Protein AF-A0AAX2KK30-F1 (afdb_monomer_lite)

Sequence (105 aa):
MNSFFEQYHPVFEVVCRILGNGWRVNTLDDCPSRIKLTSPQFKNYSVHIRMEKDRFSVVGSVDSRSWSSPYHVCTLSRKRNPVDIAANIERKNFAKCFAGGVTGD

Organism: Escherichia coli (NCBI:txid562)

Radius of gyration: 13.64 Å; chains: 1; bounding box: 35×28×43 Å

pLDDT: mean 76.0, std 16.54, range [33.81, 93.19]

Structure (mmCIF, N/CA/C/O backbone):
data_AF-A0AAX2KK30-F1
#
_entry.id   AF-A0AAX2KK30-F1
#
loop_
_atom_site.group_PDB
_atom_site.id
_atom_site.type_symbol
_atom_site.label_atom_id
_atom_site.label_alt_id
_atom_site.label_comp_id
_atom_site.label_asym_id
_atom_site.label_entity_id
_atom_site.label_seq_id
_atom_site.pdbx_PDB_ins_code
_atom_site.Cartn_x
_atom_site.Cartn_y
_atom_site.Cartn_z
_atom_site.occupancy
_atom_site.B_iso_or_equiv
_atom_site.auth_seq_id
_atom_site.auth_comp_id
_atom_site.auth_asym_id
_atom_site.auth_atom_id
_atom_site.pdbx_PDB_model_num
ATOM 1 N N . MET A 1 1 ? -5.351 -1.274 23.376 1.00 49.28 1 MET A N 1
ATOM 2 C CA . MET A 1 1 ? -5.637 -0.472 22.167 1.00 49.28 1 MET A CA 1
ATOM 3 C C . MET A 1 1 ? -4.765 -1.038 21.072 1.00 49.28 1 MET A C 1
ATOM 5 O O . MET A 1 1 ? -3.564 -1.075 21.284 1.00 49.28 1 MET A O 1
ATOM 9 N N . ASN A 1 2 ? -5.345 -1.520 19.975 1.00 65.19 2 ASN A N 1
ATOM 10 C CA . ASN A 1 2 ? -4.544 -2.023 18.860 1.00 65.19 2 ASN A CA 1
ATOM 11 C C . ASN A 1 2 ? -4.036 -0.823 18.060 1.00 65.19 2 ASN A C 1
ATOM 13 O O . ASN A 1 2 ? -4.813 0.087 17.753 1.00 65.19 2 ASN A O 1
ATOM 17 N N . SER A 1 3 ? -2.745 -0.804 17.755 1.00 80.38 3 SER A N 1
ATOM 18 C CA . SER A 1 3 ? -2.130 0.248 16.947 1.00 80.38 3 SER A CA 1
ATOM 19 C C . SER A 1 3 ? -2.702 0.230 15.525 1.00 80.38 3 SER A C 1
ATOM 21 O O . SER A 1 3 ? -3.164 -0.810 15.051 1.00 80.38 3 SER A O 1
ATOM 23 N N . PHE A 1 4 ? -2.647 1.359 14.807 1.00 85.00 4 PHE A N 1
ATOM 24 C CA . PHE A 1 4 ? -3.073 1.416 13.399 1.00 85.00 4 PHE A CA 1
ATOM 25 C C . PHE A 1 4 ? -2.390 0.320 12.570 1.00 85.00 4 PHE A C 1
ATOM 27 O O . PHE A 1 4 ? -3.049 -0.380 11.801 1.00 85.00 4 PHE A O 1
ATOM 34 N N . PHE A 1 5 ? -1.085 0.136 12.787 1.00 84.94 5 PHE A N 1
ATOM 35 C CA . PHE A 1 5 ? -0.326 -0.947 12.182 1.00 84.94 5 PHE A CA 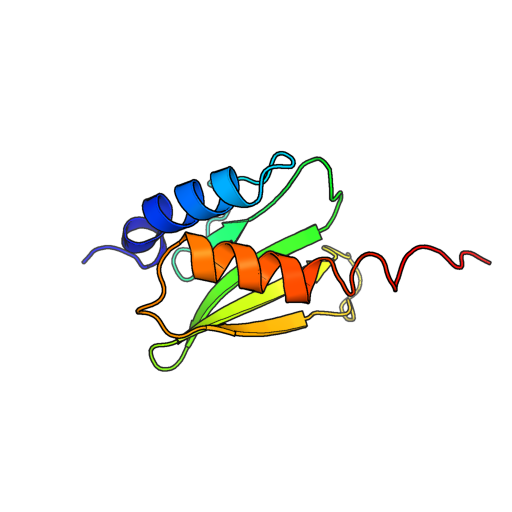1
ATOM 36 C C . PHE A 1 5 ? -0.942 -2.319 12.489 1.00 84.94 5 PHE A C 1
ATOM 38 O O . PHE A 1 5 ? -1.328 -3.014 11.562 1.00 84.94 5 PHE A O 1
ATOM 45 N N . GLU A 1 6 ? -1.134 -2.688 13.757 1.00 84.50 6 GLU A N 1
ATOM 46 C CA . GLU A 1 6 ? -1.685 -4.000 14.142 1.00 84.50 6 GLU A CA 1
ATOM 47 C C . GLU A 1 6 ? -3.084 -4.255 13.568 1.00 84.50 6 GLU A C 1
ATOM 49 O O . GLU A 1 6 ? -3.391 -5.361 13.126 1.00 84.50 6 GLU A O 1
ATOM 54 N N . GLN A 1 7 ? -3.933 -3.225 13.537 1.00 88.00 7 GLN A N 1
ATOM 55 C CA . GLN A 1 7 ? -5.300 -3.344 13.039 1.00 88.00 7 GLN A CA 1
ATOM 56 C C . GLN A 1 7 ? -5.357 -3.584 11.525 1.00 88.00 7 GLN A C 1
ATOM 58 O O . GLN A 1 7 ? -6.190 -4.362 11.057 1.00 88.00 7 GLN A O 1
ATOM 63 N N . TYR A 1 8 ? -4.512 -2.901 10.751 1.00 88.62 8 TYR A N 1
ATOM 64 C CA . TYR A 1 8 ? -4.602 -2.912 9.290 1.00 88.62 8 TYR A CA 1
ATOM 65 C C . TYR A 1 8 ? -3.495 -3.708 8.599 1.00 88.62 8 TYR A C 1
ATOM 67 O O . TYR A 1 8 ? -3.629 -3.989 7.410 1.00 88.62 8 TYR A O 1
ATOM 75 N N . HIS A 1 9 ? -2.456 -4.139 9.315 1.00 89.19 9 HIS A N 1
ATOM 76 C CA . HIS A 1 9 ? -1.409 -5.024 8.802 1.00 89.19 9 HIS A CA 1
ATOM 77 C C . HIS A 1 9 ? -1.970 -6.208 7.997 1.00 89.19 9 HIS A C 1
ATOM 79 O O . HIS A 1 9 ? -1.634 -6.304 6.816 1.00 89.19 9 HIS A O 1
ATOM 85 N N . PRO A 1 10 ? -2.888 -7.047 8.531 1.00 90.44 10 PRO A N 1
ATOM 86 C CA . PRO A 1 10 ? -3.410 -8.187 7.771 1.00 90.44 10 PRO A CA 1
ATOM 87 C C . PRO A 1 10 ? -4.175 -7.764 6.508 1.00 90.44 10 PRO A C 1
ATOM 89 O O . PRO A 1 10 ? -4.132 -8.455 5.492 1.00 90.44 10 PRO A O 1
ATOM 92 N N . VAL A 1 11 ? -4.844 -6.605 6.529 1.00 90.75 11 VAL A N 1
ATOM 93 C CA . VAL A 1 11 ? -5.537 -6.062 5.349 1.00 90.75 11 VAL A CA 1
ATOM 94 C C . VAL A 1 11 ? -4.523 -5.696 4.268 1.00 90.75 11 VAL A C 1
ATOM 96 O O . VAL A 1 11 ? -4.698 -6.065 3.107 1.00 90.75 11 VAL A O 1
ATOM 99 N N . PHE A 1 12 ? -3.450 -4.997 4.639 1.00 90.44 12 PHE A N 1
ATOM 100 C CA . PHE A 1 12 ? -2.434 -4.561 3.687 1.00 90.44 12 PHE A CA 1
ATOM 101 C C . PHE A 1 12 ? -1.521 -5.695 3.211 1.00 90.44 12 PHE A C 1
ATOM 103 O O . PHE A 1 12 ? -1.056 -5.639 2.076 1.00 90.44 12 PHE A O 1
ATOM 110 N N . GLU A 1 13 ? -1.344 -6.767 3.984 1.00 92.00 13 GLU A N 1
ATOM 111 C CA . GLU A 1 13 ? -0.726 -7.997 3.477 1.00 92.00 13 GLU A CA 1
ATOM 112 C C . GLU A 1 13 ? -1.541 -8.617 2.336 1.00 92.00 13 GLU A C 1
ATOM 114 O O . GLU A 1 13 ? -0.976 -9.010 1.314 1.00 92.00 13 GLU A O 1
ATOM 119 N N . VAL A 1 14 ? -2.871 -8.665 2.467 1.00 92.56 14 VAL A N 1
ATOM 120 C CA . VAL A 1 14 ? -3.754 -9.135 1.387 1.00 92.56 14 VAL A CA 1
ATOM 121 C C . VAL A 1 14 ? -3.678 -8.199 0.181 1.00 92.56 14 VAL A C 1
ATOM 123 O O . VAL A 1 14 ? -3.539 -8.674 -0.943 1.00 92.56 14 VAL A O 1
ATOM 126 N N . VAL A 1 15 ? -3.695 -6.878 0.396 1.00 90.31 15 VAL A N 1
ATOM 127 C CA . VAL A 1 15 ? -3.503 -5.881 -0.675 1.00 90.31 15 VAL A CA 1
ATOM 128 C C . VAL A 1 15 ? -2.185 -6.119 -1.415 1.00 90.31 15 VAL A C 1
ATOM 130 O O . VAL A 1 15 ? -2.185 -6.163 -2.640 1.00 90.31 15 VAL A O 1
ATOM 133 N N . CYS A 1 16 ? -1.075 -6.325 -0.703 1.00 91.06 16 CYS A N 1
ATOM 134 C CA . CYS A 1 16 ? 0.227 -6.632 -1.296 1.00 91.06 16 CYS A CA 1
ATOM 135 C C . CYS A 1 16 ? 0.209 -7.909 -2.143 1.00 91.06 16 CYS A C 1
ATOM 137 O O . CYS A 1 16 ? 0.767 -7.923 -3.238 1.00 91.06 16 CYS A O 1
ATOM 139 N N . ARG A 1 17 ? -0.467 -8.965 -1.672 1.00 90.75 17 ARG A N 1
ATOM 140 C CA . ARG A 1 17 ? -0.635 -10.205 -2.447 1.00 90.75 17 ARG A CA 1
ATOM 141 C C . ARG A 1 17 ? -1.429 -9.971 -3.732 1.00 90.75 17 ARG A C 1
ATOM 143 O O . ARG A 1 17 ? -1.059 -10.525 -4.759 1.00 90.75 17 ARG A O 1
ATOM 150 N N . ILE A 1 18 ? -2.472 -9.138 -3.683 1.00 90.69 18 ILE A N 1
ATOM 151 C CA . ILE A 1 18 ? -3.290 -8.781 -4.855 1.00 90.69 18 ILE A CA 1
ATOM 152 C C . ILE A 1 18 ? -2.491 -7.921 -5.842 1.00 90.69 18 ILE A C 1
ATOM 154 O O . ILE A 1 18 ? -2.533 -8.182 -7.038 1.00 90.69 18 ILE A O 1
ATOM 158 N N . LEU A 1 19 ? -1.736 -6.932 -5.350 1.00 87.31 19 LEU A N 1
ATOM 159 C CA . LEU A 1 19 ? -0.852 -6.093 -6.172 1.00 87.31 19 LEU A CA 1
ATOM 160 C C . LEU A 1 19 ? 0.244 -6.906 -6.881 1.00 87.31 19 LEU A C 1
ATOM 162 O O . LEU A 1 19 ? 0.793 -6.460 -7.889 1.00 87.31 19 LEU A O 1
ATOM 166 N N . GLY A 1 20 ? 0.598 -8.074 -6.339 1.00 87.38 20 GLY A N 1
ATOM 167 C CA . GLY A 1 20 ? 1.627 -8.938 -6.897 1.00 87.38 20 GLY A CA 1
ATOM 168 C C . GLY A 1 20 ? 3.001 -8.268 -6.893 1.00 87.38 20 GLY A C 1
ATOM 169 O O . GLY A 1 20 ? 3.332 -7.489 -6.003 1.00 87.38 20 GLY A O 1
ATOM 170 N N . ASN A 1 21 ? 3.842 -8.597 -7.873 1.00 85.31 21 ASN A N 1
ATOM 171 C CA . ASN A 1 21 ? 5.130 -7.937 -8.124 1.00 85.31 21 ASN A CA 1
ATOM 172 C C . ASN A 1 21 ? 6.074 -7.806 -6.912 1.00 85.31 21 ASN A C 1
ATOM 174 O O . ASN A 1 21 ? 6.869 -6.872 -6.817 1.00 85.31 21 ASN A O 1
ATOM 178 N N . GLY A 1 22 ? 5.989 -8.739 -5.960 1.00 87.88 22 GLY A N 1
ATOM 179 C CA . GLY A 1 22 ? 6.813 -8.728 -4.753 1.00 87.88 22 GLY A CA 1
ATOM 180 C C . GLY A 1 22 ? 6.488 -7.607 -3.763 1.00 87.88 22 GLY A C 1
ATOM 181 O O . GLY A 1 22 ? 7.311 -7.357 -2.885 1.00 87.88 22 GLY A O 1
ATOM 182 N N . TRP A 1 23 ? 5.331 -6.944 -3.876 1.00 91.19 23 TRP A N 1
ATOM 183 C CA . TRP A 1 23 ? 4.866 -5.996 -2.864 1.00 91.19 23 TRP A CA 1
ATOM 184 C C . TRP A 1 23 ? 4.744 -6.673 -1.499 1.00 91.19 23 TRP A C 1
ATOM 186 O O . TRP A 1 23 ? 4.221 -7.783 -1.385 1.00 91.19 23 TRP A O 1
ATOM 196 N N . ARG A 1 24 ? 5.247 -6.009 -0.459 1.00 93.19 24 ARG A N 1
ATOM 197 C CA . ARG A 1 24 ? 5.228 -6.476 0.930 1.00 93.19 24 ARG A CA 1
ATOM 198 C C . ARG A 1 24 ? 5.019 -5.305 1.876 1.00 93.19 24 ARG A C 1
ATOM 200 O O . ARG A 1 24 ? 5.431 -4.183 1.585 1.00 93.19 24 ARG A O 1
ATOM 207 N N . VAL A 1 25 ? 4.417 -5.591 3.026 1.00 92.81 25 VAL A N 1
ATOM 208 C CA . VAL A 1 25 ? 4.416 -4.664 4.157 1.00 92.81 25 VAL A CA 1
ATOM 209 C C . VAL A 1 25 ? 5.822 -4.648 4.756 1.00 92.81 25 VAL A C 1
ATOM 211 O O . VAL A 1 25 ? 6.397 -5.697 5.044 1.00 92.81 25 VAL A O 1
ATOM 214 N N . ASN A 1 26 ? 6.393 -3.460 4.915 1.00 89.62 26 ASN A N 1
ATOM 215 C CA . ASN A 1 26 ? 7.669 -3.271 5.579 1.00 89.62 26 ASN A CA 1
ATOM 216 C C . ASN A 1 26 ? 7.463 -3.302 7.096 1.00 89.62 26 ASN A C 1
ATOM 218 O O . ASN A 1 26 ? 6.960 -2.343 7.676 1.00 89.62 26 ASN A O 1
ATOM 222 N N . THR A 1 27 ? 7.880 -4.394 7.727 1.00 85.81 27 THR A N 1
ATOM 223 C CA . THR A 1 27 ? 7.817 -4.582 9.183 1.00 85.81 27 THR A CA 1
ATOM 224 C C . THR A 1 27 ? 8.999 -3.956 9.924 1.00 85.81 27 THR A C 1
ATOM 226 O O . THR A 1 27 ? 8.976 -3.889 11.147 1.00 85.81 27 THR A O 1
ATOM 229 N N . LEU A 1 28 ? 10.024 -3.485 9.201 1.00 84.94 28 LEU A N 1
ATOM 230 C CA . LEU A 1 28 ? 11.168 -2.763 9.773 1.00 84.94 28 LEU A CA 1
ATOM 231 C C . LEU A 1 28 ? 10.877 -1.271 9.989 1.00 84.94 28 LEU A C 1
ATOM 233 O O . LEU A 1 28 ? 11.712 -0.560 10.540 1.00 84.94 28 LEU A O 1
ATOM 237 N N . ASP A 1 29 ? 9.739 -0.776 9.494 1.00 81.75 29 ASP A N 1
ATOM 238 C CA . ASP A 1 29 ? 9.313 0.601 9.728 1.00 81.75 29 ASP A CA 1
ATOM 239 C C . ASP A 1 29 ? 8.864 0.744 11.188 1.00 81.75 29 ASP A C 1
ATOM 241 O O . ASP A 1 29 ? 7.903 0.102 11.602 1.00 81.75 29 ASP A O 1
ATOM 245 N N . ASP A 1 30 ? 9.546 1.583 11.970 1.00 78.62 30 ASP A N 1
ATOM 246 C CA . ASP A 1 30 ? 9.278 1.734 13.409 1.00 78.62 30 ASP A CA 1
ATOM 247 C C . ASP A 1 30 ? 8.052 2.608 13.715 1.00 78.62 30 ASP A C 1
ATOM 249 O O . ASP A 1 30 ? 7.745 2.878 14.872 1.00 78.62 30 ASP A O 1
ATOM 253 N N . CYS A 1 31 ? 7.348 3.078 12.684 1.00 82.31 31 CYS A N 1
ATOM 254 C CA . CYS A 1 31 ? 6.381 4.153 12.791 1.00 82.31 31 CYS A CA 1
ATOM 255 C C . CYS A 1 31 ? 4.948 3.581 12.899 1.00 82.31 31 CYS A C 1
ATOM 257 O O . CYS A 1 31 ? 4.322 3.275 11.881 1.00 82.31 31 CYS A O 1
ATOM 259 N N . PRO A 1 32 ? 4.359 3.463 14.110 1.00 79.25 32 PRO A N 1
ATOM 260 C CA . PRO A 1 32 ? 3.118 2.703 14.337 1.00 79.25 32 PRO A CA 1
ATOM 261 C C . PRO A 1 32 ? 1.862 3.357 13.739 1.00 79.25 32 PRO A C 1
ATOM 263 O O . PRO A 1 32 ? 0.795 2.739 13.675 1.00 79.25 32 PRO A O 1
ATOM 266 N N . SER A 1 33 ? 1.969 4.623 13.326 1.00 84.06 33 SER A N 1
ATOM 267 C CA . SER A 1 33 ? 0.894 5.432 12.743 1.00 84.06 33 SER A CA 1
ATOM 268 C C . SER A 1 33 ? 0.788 5.305 11.219 1.00 84.06 33 SER A C 1
ATOM 270 O O . SER A 1 33 ? -0.118 5.897 10.620 1.00 84.06 33 SER A O 1
ATOM 272 N N . ARG A 1 34 ? 1.681 4.535 10.583 1.00 88.19 34 ARG A N 1
ATOM 273 C CA . ARG A 1 34 ? 1.650 4.270 9.145 1.00 88.19 34 ARG A CA 1
ATOM 274 C C . ARG A 1 34 ? 1.932 2.807 8.828 1.00 88.19 34 ARG A C 1
ATOM 276 O O . ARG A 1 34 ? 2.483 2.063 9.624 1.00 88.19 34 ARG A O 1
ATOM 283 N N . ILE A 1 35 ? 1.554 2.411 7.623 1.00 90.94 35 ILE A N 1
ATOM 284 C CA . ILE A 1 35 ? 1.945 1.148 7.008 1.00 90.94 35 ILE A CA 1
ATOM 285 C C . ILE A 1 35 ? 2.764 1.504 5.776 1.00 90.94 35 ILE A C 1
ATOM 287 O O . ILE A 1 35 ? 2.279 2.209 4.891 1.00 90.94 35 ILE A O 1
ATOM 291 N N . LYS A 1 36 ? 4.016 1.048 5.731 1.00 90.88 36 LYS A N 1
ATOM 292 C CA . LYS A 1 36 ? 4.898 1.219 4.575 1.00 90.88 36 LYS A CA 1
ATOM 293 C C . LYS A 1 36 ? 4.846 -0.047 3.728 1.00 90.88 36 LYS A C 1
ATOM 295 O O . LYS A 1 36 ? 5.061 -1.136 4.244 1.00 90.88 36 LYS A O 1
ATOM 300 N N . LEU A 1 37 ? 4.571 0.089 2.437 1.00 91.06 37 LEU A N 1
ATOM 301 C CA . LEU A 1 37 ? 4.676 -0.987 1.458 1.00 91.06 37 LEU A CA 1
ATOM 302 C C . LEU A 1 37 ? 5.911 -0.753 0.600 1.00 91.06 37 LEU A C 1
ATOM 304 O O . LEU A 1 37 ? 6.188 0.379 0.193 1.00 91.06 37 LEU A O 1
ATOM 308 N N . THR A 1 38 ? 6.626 -1.826 0.299 1.00 89.94 38 THR A N 1
ATOM 309 C CA . THR A 1 38 ? 7.795 -1.815 -0.580 1.00 89.94 38 THR A CA 1
ATOM 310 C C . THR A 1 38 ? 7.726 -2.992 -1.539 1.00 89.94 38 THR A C 1
ATOM 312 O O . THR A 1 38 ? 7.048 -3.987 -1.281 1.00 89.94 38 THR A O 1
ATOM 315 N N . SER A 1 39 ? 8.425 -2.889 -2.663 1.00 87.50 39 SER A N 1
ATOM 316 C CA . SER A 1 39 ? 8.610 -4.002 -3.588 1.00 87.50 39 SER A CA 1
ATOM 317 C C . SER A 1 39 ? 10.053 -4.008 -4.091 1.00 87.50 39 SER A C 1
ATOM 319 O O . SER A 1 39 ? 10.584 -2.946 -4.420 1.00 87.50 39 SER A O 1
ATOM 321 N N . PRO A 1 40 ? 10.694 -5.184 -4.209 1.00 84.75 40 PRO A N 1
ATOM 322 C CA . PRO A 1 40 ? 12.029 -5.291 -4.788 1.00 84.75 40 PRO A CA 1
ATOM 323 C C . PRO A 1 40 ? 12.057 -4.929 -6.280 1.00 84.75 40 PRO A C 1
ATOM 325 O O . PRO A 1 40 ? 13.120 -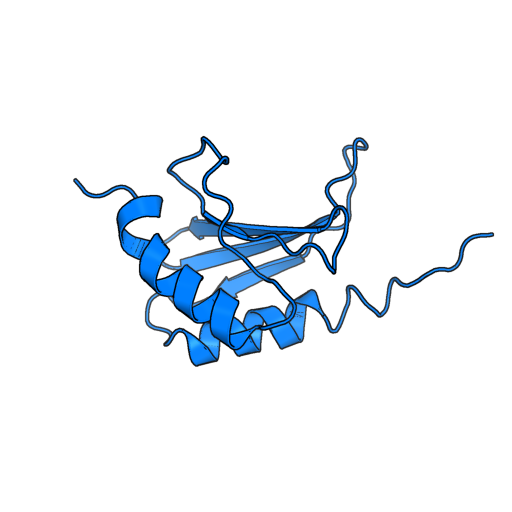4.590 -6.791 1.00 84.75 40 PRO A O 1
ATOM 328 N N . GLN A 1 41 ? 10.914 -4.976 -6.978 1.00 82.25 41 GLN A N 1
ATOM 329 C CA . GLN A 1 41 ? 10.823 -4.578 -8.386 1.00 82.25 41 GLN A CA 1
ATOM 330 C C . GLN A 1 41 ? 10.832 -3.055 -8.566 1.00 82.25 41 GLN A C 1
ATOM 332 O O . GLN A 1 41 ? 11.276 -2.559 -9.597 1.00 82.25 41 GLN A O 1
ATOM 337 N N . PHE A 1 42 ? 10.393 -2.307 -7.551 1.00 78.56 42 PHE A N 1
ATOM 338 C CA . PHE A 1 42 ? 10.346 -0.847 -7.570 1.00 78.56 42 PHE A CA 1
ATOM 339 C C . PHE A 1 42 ? 11.405 -0.287 -6.617 1.00 78.56 42 PHE A C 1
ATOM 341 O O . PHE A 1 42 ? 11.121 0.147 -5.500 1.00 78.56 42 PHE A O 1
ATOM 348 N N . LYS A 1 43 ? 12.666 -0.347 -7.057 1.00 73.69 43 LYS A N 1
ATOM 349 C CA . LYS A 1 43 ? 13.821 0.083 -6.261 1.00 73.69 43 LYS A CA 1
ATOM 350 C C . LYS A 1 43 ? 13.696 1.573 -5.923 1.00 73.69 43 LYS A C 1
ATOM 352 O O . LYS A 1 43 ? 13.488 2.391 -6.812 1.00 73.69 43 LYS A O 1
ATOM 357 N N . ASN A 1 44 ? 13.844 1.913 -4.642 1.00 78.38 44 ASN A N 1
ATOM 358 C CA . ASN A 1 44 ? 13.640 3.266 -4.109 1.00 78.38 44 ASN A CA 1
ATOM 359 C C . ASN A 1 44 ? 12.214 3.800 -4.291 1.00 78.38 44 ASN A C 1
ATOM 361 O O . ASN A 1 44 ? 12.039 5.003 -4.403 1.00 78.38 44 ASN A O 1
ATOM 365 N N . TYR A 1 45 ? 11.193 2.950 -4.339 1.00 82.38 45 TYR A N 1
ATOM 366 C CA . TYR A 1 45 ? 9.808 3.403 -4.309 1.00 82.38 45 TYR A CA 1
ATOM 367 C C . TYR A 1 45 ? 9.075 2.757 -3.146 1.00 82.38 45 TYR A C 1
ATOM 369 O O . TYR A 1 45 ? 9.189 1.553 -2.894 1.00 82.38 45 TYR A O 1
ATOM 377 N N . SER A 1 46 ? 8.305 3.569 -2.438 1.00 86.25 46 SER A N 1
ATOM 378 C CA . SER A 1 46 ? 7.530 3.117 -1.304 1.00 86.25 46 SER A CA 1
ATOM 379 C C . SER A 1 46 ? 6.144 3.739 -1.298 1.00 86.25 46 SER A C 1
ATOM 381 O O . SER A 1 46 ? 5.911 4.830 -1.822 1.00 86.25 46 SER A O 1
ATOM 383 N N . VAL A 1 47 ? 5.196 3.005 -0.721 1.00 87.88 47 VAL A N 1
ATOM 384 C CA . VAL A 1 47 ? 3.834 3.491 -0.515 1.00 87.88 47 VAL A CA 1
ATOM 385 C C . VAL A 1 47 ? 3.591 3.576 0.978 1.00 87.88 47 VAL A C 1
ATOM 387 O O . VAL A 1 47 ? 3.650 2.576 1.683 1.00 87.88 47 VAL A O 1
ATOM 390 N N . HIS A 1 48 ? 3.316 4.772 1.471 1.00 88.38 48 HIS A N 1
ATOM 391 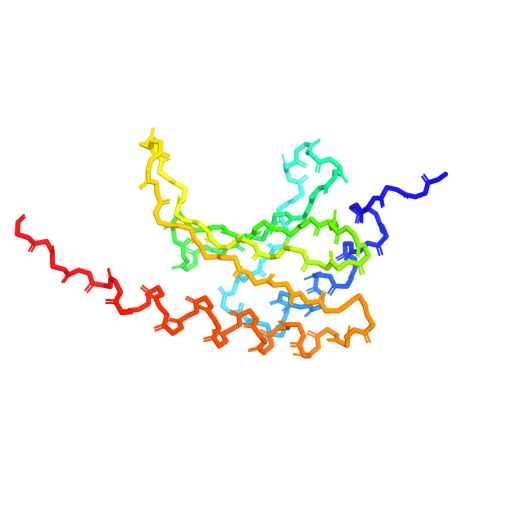C CA . HIS A 1 48 ? 2.984 5.036 2.860 1.00 88.38 48 HIS A CA 1
ATOM 392 C C . HIS A 1 48 ? 1.477 5.187 2.998 1.00 88.38 48 HIS A C 1
ATOM 394 O O . HIS A 1 48 ? 0.862 6.006 2.321 1.00 88.38 48 HIS A O 1
ATOM 400 N N . ILE A 1 49 ? 0.876 4.425 3.900 1.00 89.31 49 ILE A N 1
ATOM 401 C CA . ILE A 1 49 ? -0.541 4.527 4.213 1.00 89.31 49 ILE A CA 1
ATOM 402 C C . ILE A 1 49 ? -0.694 4.999 5.646 1.00 89.31 49 ILE A C 1
ATOM 404 O O . ILE A 1 49 ? -0.149 4.393 6.561 1.00 89.31 49 ILE A O 1
ATOM 408 N N . ARG A 1 50 ? -1.470 6.060 5.842 1.00 89.31 50 ARG A N 1
ATOM 409 C CA . ARG A 1 50 ? -1.833 6.594 7.159 1.00 89.31 50 ARG A CA 1
ATOM 410 C C . ARG A 1 50 ? -3.334 6.832 7.246 1.00 89.31 50 ARG A C 1
ATOM 412 O O . ARG A 1 50 ? -4.009 6.920 6.221 1.00 89.31 50 ARG A O 1
ATOM 419 N N . MET A 1 51 ? -3.866 6.957 8.455 1.00 86.81 51 MET A N 1
ATOM 420 C CA . MET A 1 51 ? -5.254 7.371 8.662 1.00 86.81 51 MET A CA 1
ATOM 421 C C . MET A 1 51 ? -5.329 8.896 8.808 1.00 86.81 51 MET A C 1
ATOM 423 O O . MET A 1 51 ? -4.686 9.468 9.681 1.00 86.81 51 MET A O 1
ATOM 427 N N . GLU A 1 52 ? -6.140 9.556 7.986 1.00 84.19 52 GLU A N 1
ATOM 428 C CA . GLU A 1 52 ? -6.453 10.984 8.092 1.00 84.19 52 GLU A CA 1
ATOM 429 C C . GLU A 1 52 ? -7.966 11.180 8.061 1.00 84.19 52 GLU A C 1
ATOM 431 O O . GLU A 1 52 ? -8.613 10.804 7.085 1.00 84.19 52 GLU A O 1
ATOM 436 N N . LYS A 1 53 ? -8.543 11.788 9.108 1.00 81.50 53 LYS A N 1
ATOM 437 C CA . LYS A 1 53 ? -9.979 12.138 9.168 1.00 81.50 53 LYS A CA 1
ATOM 438 C C . LYS A 1 53 ? -10.905 10.982 8.719 1.00 81.50 53 LYS A C 1
ATOM 440 O O . LYS A 1 53 ? -11.781 11.173 7.882 1.00 81.50 53 LYS A O 1
ATOM 445 N N . ASP A 1 54 ? -10.669 9.778 9.251 1.00 83.31 54 ASP A N 1
ATOM 446 C CA . ASP A 1 54 ? -11.394 8.524 8.945 1.00 83.31 54 ASP A CA 1
ATOM 447 C C . ASP A 1 54 ? -11.186 7.930 7.534 1.00 83.31 54 ASP A C 1
ATOM 449 O O . ASP A 1 54 ? -11.902 7.026 7.099 1.00 83.31 54 ASP A O 1
ATOM 453 N N . ARG A 1 55 ? -10.185 8.411 6.794 1.00 85.38 55 ARG A N 1
ATOM 454 C CA . ARG A 1 55 ? -9.840 7.933 5.449 1.00 85.38 55 ARG A CA 1
ATOM 455 C C . ARG A 1 55 ? -8.394 7.461 5.411 1.00 85.38 55 ARG A C 1
ATOM 457 O O . ARG A 1 55 ? -7.544 7.990 6.121 1.00 85.38 55 ARG A O 1
ATOM 464 N N . PHE A 1 56 ? -8.097 6.474 4.572 1.00 86.06 56 PHE A N 1
ATOM 465 C CA . PHE A 1 56 ? -6.709 6.115 4.298 1.00 86.06 56 PHE A CA 1
ATOM 466 C C . PHE A 1 56 ? -6.108 7.160 3.368 1.00 86.06 56 PHE A C 1
ATOM 468 O O . PHE A 1 56 ? -6.607 7.361 2.264 1.00 86.06 56 PHE A O 1
ATOM 475 N N . SER A 1 57 ? -5.042 7.807 3.806 1.00 86.44 57 SER A N 1
ATOM 476 C CA . SER A 1 57 ? -4.193 8.655 2.983 1.00 86.44 57 SER A CA 1
ATOM 477 C C . SER A 1 57 ? -3.033 7.793 2.500 1.00 86.44 57 SER A C 1
ATOM 479 O O . SER A 1 57 ? -2.204 7.352 3.296 1.00 86.44 57 SER A O 1
ATOM 481 N N . VAL A 1 58 ? -3.051 7.465 1.213 1.00 86.75 58 VAL A N 1
ATOM 482 C CA . VAL A 1 58 ? -2.061 6.631 0.533 1.00 86.75 58 VAL A CA 1
ATOM 483 C C . VAL A 1 58 ? -1.125 7.554 -0.224 1.00 86.75 58 VAL A C 1
ATOM 485 O O . VAL A 1 58 ? -1.567 8.282 -1.111 1.00 86.75 58 VAL A O 1
ATOM 488 N N . VAL A 1 59 ? 0.154 7.514 0.122 1.00 84.06 59 VAL A N 1
ATOM 489 C CA . VAL A 1 59 ? 1.201 8.347 -0.456 1.00 84.06 59 VAL A CA 1
ATOM 490 C C . VAL A 1 59 ? 2.236 7.448 -1.111 1.00 84.06 59 VAL A C 1
ATOM 492 O O . VAL A 1 59 ? 2.942 6.729 -0.419 1.00 84.06 59 VAL A O 1
ATOM 495 N N . GLY A 1 60 ? 2.317 7.467 -2.435 1.00 84.94 60 GLY A N 1
ATOM 496 C CA . GLY A 1 60 ? 3.411 6.839 -3.170 1.00 84.94 60 GLY A CA 1
ATOM 497 C C . GLY A 1 60 ? 4.550 7.832 -3.365 1.00 84.94 60 GLY A C 1
ATOM 498 O O . GLY A 1 60 ? 4.301 8.932 -3.858 1.00 84.94 60 GLY A O 1
ATOM 499 N N . SER A 1 61 ? 5.775 7.473 -2.997 1.00 77.56 61 SER A N 1
ATOM 500 C CA . SER A 1 61 ? 6.947 8.342 -3.148 1.00 77.56 61 SER A CA 1
ATOM 501 C C . SER A 1 61 ? 8.181 7.560 -3.568 1.00 77.56 61 SER A C 1
ATOM 503 O O . SER A 1 61 ? 8.394 6.427 -3.136 1.00 77.56 61 SER A O 1
ATOM 505 N N . VAL A 1 62 ? 9.020 8.199 -4.383 1.00 76.81 62 VAL A N 1
ATOM 506 C CA . VAL A 1 62 ? 10.392 7.739 -4.589 1.00 76.81 62 VAL A CA 1
ATOM 507 C C . VAL A 1 62 ? 11.187 8.088 -3.327 1.00 76.81 62 VAL A C 1
ATOM 509 O O . VAL A 1 62 ? 11.222 9.240 -2.900 1.00 76.81 62 VAL A O 1
ATOM 512 N N . ASP A 1 63 ? 11.801 7.088 -2.704 1.00 69.06 63 ASP A N 1
ATOM 513 C CA . ASP A 1 63 ? 12.725 7.230 -1.584 1.00 69.06 63 ASP A CA 1
ATOM 514 C C . ASP A 1 63 ? 14.019 7.894 -2.116 1.00 69.06 63 ASP A C 1
ATOM 516 O O . ASP A 1 63 ? 15.006 7.228 -2.432 1.00 69.06 63 ASP A O 1
ATOM 520 N N . SER A 1 64 ? 14.012 9.222 -2.280 1.00 62.06 64 SER A N 1
ATOM 521 C CA . SER A 1 64 ? 15.195 10.016 -2.638 1.00 62.06 64 SER A CA 1
ATOM 522 C C . SER A 1 64 ? 15.832 10.663 -1.411 1.00 62.06 64 SER A C 1
ATOM 524 O O . SER A 1 64 ? 15.151 11.098 -0.488 1.00 62.06 64 SER A O 1
ATOM 526 N N . ARG A 1 65 ? 17.162 10.819 -1.436 1.00 57.38 65 ARG A N 1
ATOM 527 C CA . ARG A 1 65 ? 17.898 11.629 -0.445 1.00 57.38 65 ARG A CA 1
ATOM 528 C C . ARG A 1 65 ? 17.642 13.138 -0.583 1.00 57.38 65 ARG A C 1
ATOM 530 O O . ARG A 1 65 ? 17.981 13.896 0.317 1.00 57.38 65 ARG A O 1
ATOM 537 N N . SER A 1 66 ? 17.055 13.576 -1.695 1.00 54.81 66 SER A N 1
ATOM 538 C CA . SER A 1 66 ? 16.646 14.958 -1.949 1.00 54.81 66 SER A CA 1
ATOM 539 C C . SER A 1 66 ? 15.210 15.209 -1.469 1.00 54.81 66 SER A C 1
ATOM 541 O O . SER A 1 66 ? 14.313 14.405 -1.708 1.00 54.81 66 SER A O 1
ATOM 543 N N . TRP A 1 67 ? 14.992 16.351 -0.813 1.00 46.19 67 TRP A N 1
ATOM 544 C CA . TRP A 1 67 ? 13.748 16.756 -0.133 1.00 46.19 67 TRP A CA 1
ATOM 545 C C . TRP A 1 67 ? 12.519 16.931 -1.054 1.00 46.19 67 TRP A C 1
ATOM 547 O O . TRP A 1 67 ? 11.397 17.053 -0.573 1.00 46.19 67 TRP A O 1
ATOM 557 N N . SER A 1 68 ? 12.705 16.931 -2.379 1.00 56.59 68 SER A N 1
ATOM 558 C CA . SER A 1 68 ? 11.669 17.251 -3.372 1.00 56.59 68 SER A CA 1
ATOM 559 C C . SER A 1 68 ? 11.321 16.063 -4.274 1.00 56.59 68 SER A C 1
ATOM 561 O O . SER A 1 68 ? 11.211 16.216 -5.493 1.00 56.59 68 SER A O 1
ATOM 563 N N . S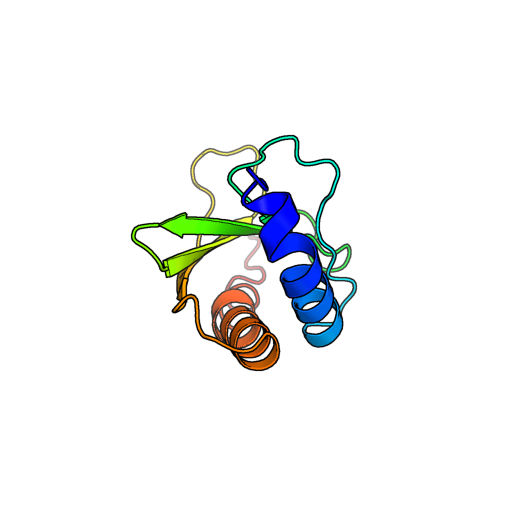ER A 1 69 ? 11.167 14.866 -3.705 1.00 56.19 69 SER A N 1
ATOM 564 C CA . SER A 1 69 ? 10.661 13.752 -4.505 1.00 56.19 69 SER A CA 1
ATOM 565 C C . SER A 1 69 ? 9.196 13.974 -4.872 1.00 56.19 69 SER A C 1
ATOM 567 O O . SER A 1 69 ? 8.392 14.301 -3.992 1.00 56.19 69 SER A O 1
ATOM 569 N N . PRO A 1 70 ? 8.816 13.778 -6.145 1.00 62.50 70 PRO A N 1
ATOM 570 C CA . PRO A 1 70 ? 7.416 13.773 -6.523 1.00 62.50 70 PRO A CA 1
ATOM 571 C C . PRO A 1 70 ? 6.701 12.678 -5.728 1.00 62.50 70 PRO A C 1
ATOM 573 O O . PRO A 1 70 ? 7.089 11.508 -5.747 1.00 62.50 70 PRO A O 1
ATOM 576 N N . TYR A 1 71 ? 5.664 13.080 -4.999 1.00 65.31 71 TYR A N 1
ATOM 577 C CA . TYR A 1 71 ? 4.817 12.175 -4.241 1.00 65.31 71 TYR A CA 1
ATOM 578 C C . TYR A 1 71 ? 3.383 12.258 -4.753 1.00 65.31 71 TYR A C 1
ATOM 580 O O . TYR A 1 71 ? 2.889 13.309 -5.172 1.00 65.31 71 TYR A O 1
ATOM 588 N N . HIS A 1 72 ? 2.698 11.124 -4.734 1.00 70.12 72 HIS A N 1
ATOM 589 C CA . HIS A 1 72 ? 1.319 11.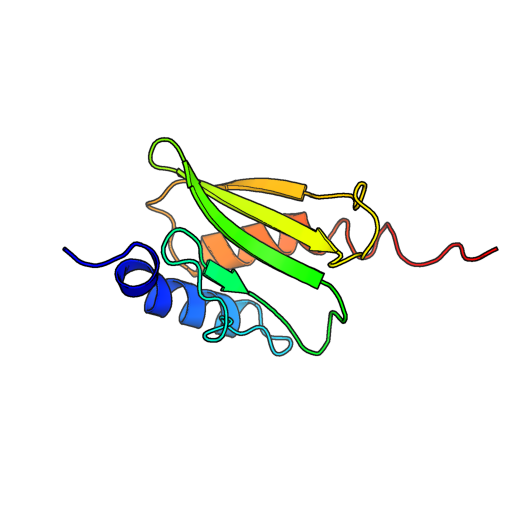013 -5.178 1.00 70.12 72 HIS A CA 1
ATOM 590 C C . HIS A 1 72 ? 0.437 10.656 -4.002 1.00 70.12 72 HIS A C 1
ATOM 592 O O . HIS A 1 72 ? 0.635 9.624 -3.374 1.00 70.12 72 HIS A O 1
ATOM 598 N N . VAL A 1 73 ? -0.555 11.503 -3.729 1.00 72.50 73 VAL A N 1
ATOM 599 C CA . VAL A 1 73 ? -1.512 11.284 -2.644 1.00 72.50 73 VAL A CA 1
ATOM 600 C C . VAL A 1 73 ? -2.848 10.832 -3.216 1.00 72.50 73 VAL A C 1
ATOM 602 O O . VAL A 1 73 ? -3.412 11.452 -4.120 1.00 72.50 73 VAL A O 1
ATOM 605 N N . CYS A 1 74 ? -3.397 9.767 -2.650 1.00 76.81 74 CYS A N 1
ATOM 606 C CA . CYS A 1 74 ? -4.772 9.355 -2.860 1.00 76.81 74 CYS A CA 1
ATOM 607 C C . CYS A 1 74 ? -5.454 9.101 -1.520 1.00 76.81 74 CYS A C 1
ATOM 609 O O . CYS A 1 74 ? -4.910 8.417 -0.662 1.00 76.81 74 CYS A O 1
ATOM 611 N N . THR A 1 75 ? -6.688 9.583 -1.368 1.00 78.19 75 THR A N 1
ATOM 612 C CA . THR A 1 75 ? -7.512 9.272 -0.201 1.00 78.19 75 THR A CA 1
ATOM 613 C C . THR A 1 75 ? -8.542 8.191 -0.518 1.00 78.19 75 THR A C 1
ATOM 615 O O . THR A 1 75 ? -9.368 8.327 -1.425 1.00 78.19 75 THR A O 1
ATOM 618 N N . LEU A 1 76 ? -8.530 7.111 0.259 1.00 81.25 76 LEU A N 1
ATOM 619 C CA . LEU A 1 76 ? -9.465 5.992 0.155 1.00 81.25 76 LEU A CA 1
ATOM 620 C C . LEU A 1 76 ? -10.411 5.992 1.356 1.00 81.25 76 LEU A C 1
ATOM 622 O O . LEU A 1 76 ? -10.021 6.321 2.473 1.00 81.25 76 LEU A O 1
ATOM 626 N N . SER A 1 77 ? -11.671 5.620 1.133 1.00 75.81 77 SER A N 1
ATOM 627 C CA . SER A 1 77 ? -12.598 5.381 2.243 1.00 75.81 77 SER A CA 1
ATOM 628 C C . SER A 1 77 ? -12.163 4.143 3.028 1.00 75.81 77 SER A C 1
ATOM 630 O O . SER A 1 77 ? -11.778 3.141 2.424 1.00 75.81 77 SER A O 1
ATOM 632 N N . ARG A 1 78 ? -12.271 4.199 4.360 1.00 70.00 78 ARG A N 1
ATOM 633 C CA . ARG A 1 78 ? -11.898 3.107 5.272 1.00 70.00 78 ARG A CA 1
ATOM 634 C C . ARG A 1 78 ? -12.686 1.810 5.040 1.00 70.00 78 ARG A C 1
ATOM 636 O O . ARG A 1 78 ? -12.190 0.738 5.352 1.00 70.00 78 ARG A O 1
ATOM 643 N N . LYS A 1 79 ? -13.892 1.894 4.466 1.00 69.12 79 LYS A N 1
ATOM 644 C CA . LYS A 1 79 ? -14.795 0.747 4.236 1.00 69.12 79 LYS A CA 1
ATOM 645 C C . LYS A 1 79 ? -14.540 -0.020 2.928 1.00 69.12 79 LYS A C 1
ATOM 647 O O . LYS A 1 79 ? -15.391 -0.800 2.515 1.00 69.12 79 LYS A O 1
ATOM 652 N N . ARG A 1 80 ? -13.438 0.242 2.219 1.00 71.56 80 ARG A N 1
ATOM 653 C CA . ARG A 1 80 ? -13.147 -0.448 0.952 1.00 71.56 80 ARG A CA 1
ATOM 654 C C . ARG A 1 80 ? -12.565 -1.837 1.199 1.00 71.56 80 ARG A C 1
ATOM 656 O O . ARG A 1 80 ? -11.721 -2.003 2.074 1.00 71.56 80 ARG A O 1
ATOM 663 N N . ASN A 1 81 ? -12.988 -2.803 0.386 1.00 82.50 81 ASN A N 1
ATOM 664 C CA . ASN A 1 81 ? -12.399 -4.137 0.380 1.00 82.50 81 ASN A CA 1
ATOM 665 C C . ASN A 1 81 ? -10.937 -4.074 -0.100 1.00 82.50 81 ASN A C 1
ATOM 667 O O . ASN A 1 81 ? -10.587 -3.188 -0.887 1.00 82.50 81 ASN A O 1
ATOM 671 N N . PRO A 1 82 ? -10.075 -5.016 0.320 1.00 82.31 82 PRO A N 1
ATOM 672 C CA . PRO A 1 82 ? -8.657 -5.021 -0.050 1.00 82.31 82 PRO A CA 1
ATOM 673 C C . PRO A 1 82 ? -8.431 -5.041 -1.571 1.00 82.31 82 PRO A C 1
ATOM 675 O O . PRO A 1 82 ? -7.486 -4.426 -2.056 1.00 82.31 82 PRO A O 1
ATOM 678 N N . VAL A 1 83 ? -9.338 -5.654 -2.339 1.00 84.94 83 VAL A N 1
ATOM 679 C CA . VAL A 1 83 ? -9.315 -5.645 -3.813 1.00 84.94 83 VAL A CA 1
ATOM 680 C C . VAL A 1 83 ? -9.459 -4.226 -4.375 1.00 84.94 83 VAL A C 1
ATOM 682 O O . VAL A 1 83 ? -8.665 -3.811 -5.216 1.00 84.94 83 VAL A O 1
ATOM 685 N N . ASP A 1 84 ? -10.415 -3.441 -3.872 1.00 83.50 84 ASP A N 1
ATOM 686 C CA . ASP A 1 84 ? -10.624 -2.057 -4.314 1.00 83.50 84 ASP A CA 1
ATOM 687 C C . ASP A 1 84 ? -9.468 -1.139 -3.914 1.00 83.50 84 ASP A C 1
ATOM 689 O O . ASP A 1 84 ? -9.178 -0.155 -4.602 1.00 83.50 84 ASP A O 1
ATOM 693 N N . ILE A 1 85 ? -8.838 -1.425 -2.771 1.00 84.19 85 ILE A N 1
ATOM 694 C CA . ILE A 1 85 ? -7.649 -0.708 -2.306 1.00 84.19 85 ILE A CA 1
ATOM 695 C C . ILE A 1 85 ? -6.490 -0.990 -3.263 1.00 84.19 85 ILE A C 1
ATOM 697 O O . ILE A 1 85 ? -5.901 -0.040 -3.778 1.00 84.19 85 ILE A O 1
ATOM 701 N N . ALA A 1 86 ? -6.216 -2.265 -3.554 1.00 85.81 86 ALA A N 1
ATOM 702 C CA . ALA A 1 86 ? -5.173 -2.678 -4.488 1.00 85.81 86 ALA A CA 1
ATOM 703 C C . ALA A 1 86 ? -5.381 -2.057 -5.875 1.00 85.81 86 ALA A C 1
ATOM 705 O O . ALA A 1 86 ? -4.489 -1.376 -6.371 1.00 85.81 86 ALA A O 1
ATOM 706 N N . ALA A 1 87 ? -6.583 -2.164 -6.447 1.00 83.38 87 ALA A N 1
ATOM 707 C CA . ALA A 1 87 ? -6.890 -1.597 -7.760 1.00 83.38 87 ALA A CA 1
ATOM 708 C C . ALA A 1 87 ? -6.702 -0.068 -7.816 1.00 83.38 87 ALA A C 1
ATOM 710 O O . ALA A 1 87 ? -6.322 0.484 -8.849 1.00 83.38 87 ALA A O 1
ATOM 711 N N . ASN A 1 88 ? -6.960 0.648 -6.716 1.00 80.69 88 ASN A N 1
ATOM 712 C CA . ASN A 1 88 ? -6.762 2.098 -6.665 1.00 80.69 88 ASN A CA 1
ATOM 713 C C . ASN A 1 88 ? -5.279 2.470 -6.528 1.00 80.69 88 ASN A C 1
ATOM 715 O O . ASN A 1 88 ? -4.818 3.392 -7.203 1.00 80.69 88 ASN A O 1
ATOM 719 N N . ILE A 1 89 ? -4.530 1.729 -5.702 1.00 78.94 89 ILE A N 1
ATOM 720 C CA . ILE A 1 89 ? -3.068 1.845 -5.611 1.00 78.94 89 ILE A CA 1
ATOM 721 C C . ILE A 1 89 ? -2.459 1.591 -6.991 1.00 78.94 89 ILE A C 1
ATOM 723 O O . ILE A 1 89 ? -1.666 2.405 -7.457 1.00 78.94 89 ILE A O 1
ATOM 727 N N . GLU A 1 90 ? -2.884 0.531 -7.676 1.00 79.19 90 GLU A N 1
ATOM 728 C CA . GLU A 1 90 ? -2.396 0.169 -9.002 1.00 79.19 90 GLU A CA 1
ATOM 729 C C . GLU A 1 90 ? -2.665 1.279 -10.026 1.00 79.19 90 GLU A C 1
ATOM 731 O O . GLU A 1 90 ? -1.738 1.853 -10.599 1.00 79.19 90 GLU A O 1
ATOM 736 N N . ARG A 1 91 ? -3.932 1.686 -10.177 1.00 72.44 91 ARG A N 1
ATOM 737 C CA . ARG A 1 91 ? -4.332 2.714 -11.151 1.00 72.44 91 ARG A CA 1
ATOM 738 C C . ARG A 1 91 ? -3.660 4.065 -10.933 1.00 72.44 91 ARG A C 1
ATOM 740 O O . ARG A 1 91 ? -3.445 4.781 -11.905 1.00 72.44 91 ARG A O 1
ATOM 747 N N . LYS A 1 92 ? -3.385 4.462 -9.687 1.00 65.06 92 LYS A N 1
ATOM 748 C CA . LYS A 1 92 ? -2.859 5.805 -9.391 1.00 65.06 92 LYS A CA 1
ATOM 749 C C . LYS A 1 92 ? -1.346 5.867 -9.275 1.00 65.06 92 LYS A C 1
ATOM 751 O O . LYS A 1 92 ? -0.776 6.868 -9.701 1.00 65.06 92 LYS A O 1
ATOM 756 N N . ASN A 1 93 ? -0.712 4.837 -8.716 1.00 58.34 93 ASN A N 1
ATOM 757 C CA . ASN A 1 93 ? 0.740 4.817 -8.563 1.00 58.34 93 ASN A CA 1
ATOM 758 C C . ASN A 1 93 ? 1.428 4.319 -9.837 1.00 58.34 93 ASN A C 1
ATOM 760 O O . ASN A 1 93 ? 2.379 4.947 -10.292 1.00 58.34 93 ASN A O 1
ATOM 764 N N . PHE A 1 94 ? 0.923 3.266 -10.489 1.00 53.31 94 PHE A N 1
ATOM 765 C CA . PHE A 1 94 ? 1.620 2.690 -11.645 1.00 53.31 94 PHE A CA 1
ATOM 766 C C . PHE A 1 94 ? 1.425 3.507 -12.920 1.00 53.31 94 PHE A C 1
ATOM 768 O O . PHE A 1 94 ? 2.382 3.685 -13.670 1.00 53.31 94 PHE A O 1
ATOM 775 N N . ALA A 1 95 ? 0.238 4.091 -13.130 1.00 45.47 95 ALA A N 1
ATOM 776 C CA . ALA A 1 95 ? -0.029 4.922 -14.307 1.00 45.47 95 ALA A CA 1
ATOM 777 C C . ALA A 1 95 ? 0.882 6.161 -14.404 1.00 45.47 95 ALA A C 1
ATOM 779 O O . ALA A 1 95 ? 1.026 6.727 -15.484 1.00 45.47 95 ALA A O 1
ATOM 780 N N . LYS A 1 96 ? 1.500 6.592 -13.294 1.00 43.22 96 LYS A N 1
ATOM 781 C CA . LYS A 1 96 ? 2.393 7.760 -13.265 1.00 43.22 96 LYS A CA 1
ATOM 782 C C . LYS A 1 96 ? 3.855 7.424 -12.988 1.00 43.22 96 LYS A C 1
ATOM 784 O O . LYS A 1 96 ? 4.715 8.085 -13.559 1.00 43.22 96 LYS A O 1
ATOM 789 N N . CYS A 1 97 ? 4.156 6.373 -12.221 1.00 39.75 97 CYS A N 1
ATOM 790 C CA . CYS A 1 97 ? 5.538 5.910 -12.059 1.00 39.75 97 CYS A CA 1
ATOM 791 C C . CYS A 1 97 ? 6.153 5.401 -13.375 1.00 39.75 97 CYS A C 1
ATOM 793 O O . CYS A 1 97 ? 7.354 5.559 -13.559 1.00 39.75 97 CYS A O 1
ATOM 795 N N . PHE A 1 98 ? 5.354 4.872 -14.314 1.00 36.00 98 PHE A N 1
ATOM 796 C CA . PHE A 1 98 ? 5.837 4.552 -15.667 1.00 36.00 98 PHE A CA 1
ATOM 797 C C . PHE A 1 98 ? 5.914 5.774 -16.594 1.00 36.00 98 PHE A C 1
ATOM 799 O O . PHE A 1 98 ? 6.803 5.840 -17.435 1.00 36.00 98 PHE A O 1
ATOM 806 N N . ALA A 1 99 ? 5.037 6.769 -16.425 1.00 37.03 99 ALA A N 1
ATOM 807 C CA . ALA A 1 99 ? 5.072 7.995 -17.230 1.00 37.03 99 ALA A CA 1
ATOM 808 C C . ALA A 1 99 ? 6.253 8.924 -16.876 1.00 37.03 99 ALA A C 1
ATOM 810 O O . ALA A 1 99 ? 6.576 9.820 -17.646 1.00 37.03 99 ALA A O 1
ATOM 811 N N . GLY A 1 100 ? 6.897 8.706 -15.723 1.00 37.00 100 GLY A N 1
ATOM 812 C CA . GLY A 1 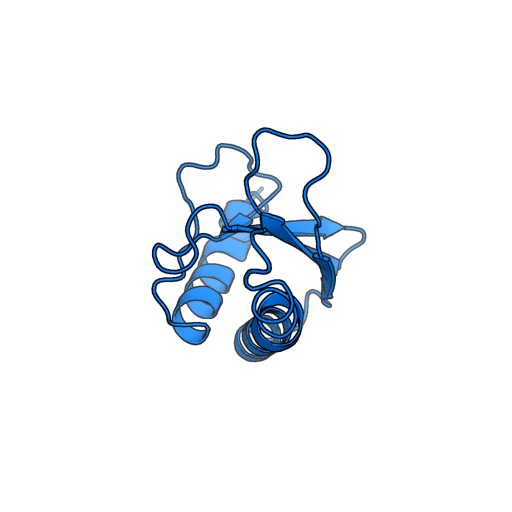100 ? 8.165 9.335 -15.335 1.00 37.00 100 GLY A CA 1
ATOM 813 C C . GLY A 1 100 ? 9.400 8.474 -15.621 1.00 37.00 100 GLY A C 1
ATOM 814 O O . GLY A 1 100 ? 10.473 8.761 -15.092 1.00 37.00 100 GLY A O 1
ATOM 815 N N . GLY A 1 101 ? 9.259 7.401 -16.407 1.00 34.75 101 GLY A N 1
ATOM 816 C CA . GLY A 1 101 ? 10.387 6.621 -16.890 1.00 34.75 101 GLY A CA 1
ATOM 817 C C . GLY A 1 101 ? 11.260 7.450 -17.829 1.00 34.75 101 GLY A C 1
ATOM 818 O O . GLY A 1 101 ? 10.923 7.621 -18.990 1.00 34.75 101 GLY A O 1
ATOM 819 N N . VAL A 1 102 ? 12.400 7.904 -17.309 1.00 41.59 102 VAL A N 1
ATOM 820 C CA . VAL A 1 102 ? 13.662 8.050 -18.049 1.00 41.59 102 VAL A CA 1
ATOM 821 C C . VAL A 1 102 ? 13.593 8.929 -19.309 1.00 41.59 102 VAL A C 1
ATOM 823 O O . VAL A 1 102 ? 13.619 8.445 -20.433 1.00 41.59 102 VAL A O 1
ATOM 826 N N . THR A 1 103 ? 13.686 10.241 -19.126 1.00 34.56 103 THR A N 1
ATOM 827 C CA . THR A 1 103 ? 14.646 11.014 -19.930 1.00 34.56 103 THR A CA 1
ATOM 828 C C . THR A 1 103 ? 15.784 11.367 -18.992 1.00 34.56 103 THR A C 1
ATOM 830 O O . THR A 1 103 ? 15.739 12.374 -18.292 1.00 34.56 103 THR A O 1
ATOM 833 N N . GLY A 1 104 ? 16.742 10.444 -18.889 1.00 37.59 104 GLY A N 1
ATOM 834 C CA . GLY A 1 104 ? 18.110 10.853 -18.623 1.00 37.59 104 GLY A CA 1
ATOM 835 C C . GLY A 1 104 ? 18.619 11.489 -19.908 1.00 37.59 104 GLY A C 1
ATOM 836 O O . GLY A 1 104 ? 18.652 10.812 -20.935 1.00 37.59 104 GLY A O 1
ATOM 837 N N . ASP A 1 105 ? 18.907 12.781 -19.838 1.00 33.81 105 ASP A N 1
ATOM 838 C CA . ASP A 1 105 ? 20.008 13.387 -20.581 1.00 33.81 105 ASP A CA 1
ATOM 839 C C . ASP A 1 105 ? 21.145 13.583 -19.569 1.00 33.81 105 ASP A C 1
ATOM 841 O O . ASP A 1 105 ? 20.833 14.071 -18.450 1.00 33.81 105 ASP A O 1
#

Foldseek 3Di:
DQFPCRVCVVLVQVLQVLLDQQKDWDPVPPDSQWTKIDHPVQPQWIWIWGDDPQWTWIKIWRNDPDPDTDIDTDTHHPPDHSNVVSVVCCVGVVVVVVVPPDPDD

Secondary structure (DSSP, 8-state):
---HHHHHHHHHHHHHHHH-TT-EE-TT---TTEEEEE-TTSTTEEEEEEEETTEEEEEEEE--SSTT--EEEEEEETT--HHHHHHHHIIIIIHHHTTT-----